Protein AF-A0AAW4WME4-F1 (afdb_monomer_lite)

Secondary structure (DSSP, 8-state):
--HHHHHHHHHHHHHHHHHHHHHTTSS-HHHHHHHHHHHHHHH-HHHHHHH-

pLDDT: mean 88.46, std 11.83, range [47.03, 98.06]

Radius of gyration: 11.72 Å; chains: 1; bounding box: 27×19×31 Å

Sequence (52 aa):
MMEGGANEVRYKIAEFLLKRMHEDKLLTEEEWEKIRVLNVKTFSPELAKVYL

InterPro domains:
  IPR046749 SHOCT-like domain [PF20612] (6-51)

Organism: NCBI:txid2981794

Foldseek 3Di:
DPLLVVLVVVLVVQLVVLVVCVVVVVDDPVRSVVVNLVSCVPSPVPVNVVPD

Structure (mmCIF, N/CA/C/O backbone):
data_AF-A0AAW4WME4-F1
#
_entry.id   AF-A0AAW4WME4-F1
#
loop_
_atom_site.group_PDB
_atom_site.id
_atom_site.type_symbol
_atom_site.label_atom_id
_atom_site.label_alt_id
_atom_site.label_comp_id
_atom_site.label_asym_id
_atom_site.label_entity_id
_atom_site.label_seq_id
_atom_site.pdbx_PDB_ins_code
_atom_site.Cartn_x
_atom_site.Cartn_y
_atom_site.Cartn_z
_atom_site.occupancy
_atom_site.B_iso_or_equiv
_atom_site.auth_seq_id
_atom_site.auth_comp_id
_atom_site.auth_asym_id
_atom_site.auth_atom_id
_atom_site.pdbx_PDB_model_num
ATOM 1 N N . MET A 1 1 ? 14.961 -5.404 -23.841 1.00 47.03 1 MET A N 1
ATOM 2 C CA . MET A 1 1 ? 14.584 -4.832 -22.532 1.00 47.03 1 MET A CA 1
ATOM 3 C C . MET A 1 1 ? 13.067 -4.671 -22.519 1.00 47.03 1 MET A C 1
ATOM 5 O O . MET A 1 1 ? 12.562 -3.759 -23.152 1.00 47.03 1 MET A O 1
ATOM 9 N N . MET A 1 2 ? 12.347 -5.631 -21.929 1.00 50.50 2 MET A N 1
ATOM 10 C CA . MET A 1 2 ? 10.869 -5.699 -21.869 1.00 50.50 2 MET A CA 1
ATOM 11 C C . MET A 1 2 ? 10.366 -5.689 -20.407 1.00 50.50 2 MET A C 1
ATOM 13 O O . MET A 1 2 ? 9.277 -6.167 -20.114 1.00 50.50 2 MET A O 1
ATOM 17 N N . GLU A 1 3 ? 11.156 -5.182 -19.455 1.00 59.62 3 GLU A N 1
ATOM 18 C CA . GLU A 1 3 ? 10.782 -5.225 -18.030 1.00 59.62 3 GLU A CA 1
ATOM 19 C C . GLU A 1 3 ? 9.741 -4.165 -17.632 1.00 59.62 3 GLU A C 1
ATOM 21 O O . GLU A 1 3 ? 8.947 -4.414 -16.726 1.00 59.62 3 GLU A O 1
ATOM 26 N N . GLY A 1 4 ? 9.677 -3.029 -18.340 1.00 62.88 4 GLY A N 1
ATOM 27 C CA . GLY A 1 4 ? 8.767 -1.919 -18.016 1.00 62.88 4 GLY A CA 1
ATOM 28 C C . GLY A 1 4 ? 7.284 -2.299 -18.073 1.00 62.88 4 GLY A C 1
ATOM 29 O O . GLY A 1 4 ? 6.566 -2.126 -17.094 1.00 62.88 4 GLY A O 1
ATOM 30 N N . GLY A 1 5 ? 6.835 -2.926 -19.168 1.00 71.88 5 GLY A N 1
ATOM 31 C CA . GLY A 1 5 ? 5.426 -3.318 -19.316 1.00 71.88 5 GLY A CA 1
ATOM 32 C C . GLY A 1 5 ? 4.976 -4.378 -18.303 1.00 71.88 5 GLY A C 1
ATOM 33 O O . GLY A 1 5 ? 3.854 -4.337 -17.805 1.00 71.88 5 GLY A O 1
ATOM 34 N N . ALA A 1 6 ? 5.864 -5.306 -17.933 1.00 81.88 6 ALA A N 1
ATOM 35 C CA . ALA A 1 6 ? 5.555 -6.314 -16.923 1.00 81.88 6 ALA A CA 1
ATOM 36 C C . ALA A 1 6 ? 5.464 -5.708 -15.507 1.00 81.88 6 ALA A C 1
ATOM 38 O O . ALA A 1 6 ? 4.640 -6.149 -14.705 1.00 81.88 6 ALA A O 1
ATOM 39 N N . ASN A 1 7 ? 6.276 -4.688 -15.203 1.00 85.06 7 ASN A N 1
ATOM 40 C CA . ASN A 1 7 ? 6.205 -3.949 -13.941 1.00 85.06 7 ASN A CA 1
ATOM 41 C C . ASN A 1 7 ? 4.948 -3.084 -13.835 1.00 85.06 7 ASN A C 1
ATOM 43 O O . ASN A 1 7 ? 4.333 -3.075 -12.774 1.00 85.06 7 ASN A O 1
ATOM 47 N N . GLU A 1 8 ? 4.507 -2.442 -14.918 1.00 85.38 8 GLU A N 1
ATOM 48 C CA . GLU A 1 8 ? 3.250 -1.682 -14.925 1.00 85.38 8 GLU A CA 1
ATOM 49 C C . GLU A 1 8 ? 2.031 -2.567 -14.638 1.00 85.38 8 GLU A C 1
ATOM 51 O O . GLU A 1 8 ? 1.160 -2.198 -13.849 1.00 85.38 8 GLU A O 1
ATOM 56 N N . VAL A 1 9 ? 1.975 -3.761 -15.240 1.00 90.44 9 VAL A N 1
ATOM 57 C CA . VAL A 1 9 ? 0.893 -4.722 -14.974 1.00 90.44 9 VAL A CA 1
ATOM 58 C C . VAL A 1 9 ? 0.927 -5.178 -13.514 1.00 90.44 9 VAL A C 1
ATOM 60 O O . VAL A 1 9 ? -0.108 -5.173 -12.849 1.00 90.44 9 VAL A O 1
ATOM 63 N N . ARG A 1 10 ? 2.112 -5.517 -12.985 1.00 91.12 10 ARG A N 1
ATOM 64 C CA . ARG A 1 10 ? 2.276 -5.888 -11.569 1.00 91.12 10 ARG A CA 1
ATOM 65 C C . ARG A 1 10 ? 1.884 -4.755 -10.623 1.00 91.12 10 ARG A C 1
ATOM 67 O O . ARG A 1 10 ? 1.184 -5.020 -9.651 1.00 91.12 10 ARG A O 1
ATOM 74 N N . TYR A 1 11 ? 2.276 -3.518 -10.929 1.00 91.38 11 TYR A N 1
ATOM 75 C CA . TYR A 1 11 ? 1.902 -2.334 -10.158 1.00 91.38 11 TYR A CA 1
ATOM 76 C C . TYR A 1 11 ? 0.382 -2.186 -10.082 1.00 91.38 11 TYR A C 1
ATOM 78 O O . TYR A 1 11 ? -0.164 -2.119 -8.985 1.00 91.38 11 TYR A O 1
ATOM 86 N N . LYS A 1 12 ? -0.313 -2.219 -11.227 1.00 92.19 12 LYS A N 1
ATOM 87 C CA . LYS A 1 12 ? -1.778 -2.076 -11.269 1.00 92.19 12 LYS A CA 1
ATOM 88 C C . LYS A 1 12 ? -2.496 -3.184 -10.500 1.00 92.19 12 LYS A C 1
ATOM 90 O O . LYS A 1 12 ? -3.482 -2.915 -9.822 1.00 92.19 12 LYS A O 1
ATOM 95 N N . ILE A 1 13 ? -1.999 -4.420 -10.577 1.00 94.69 13 ILE A N 1
ATOM 96 C CA . ILE A 1 13 ? -2.552 -5.540 -9.802 1.00 94.69 13 ILE A CA 1
ATOM 97 C C . ILE A 1 13 ? -2.328 -5.315 -8.300 1.00 94.69 13 ILE A C 1
ATOM 99 O O . ILE A 1 13 ? -3.266 -5.462 -7.518 1.00 94.69 13 ILE A O 1
ATOM 103 N N . ALA A 1 14 ? -1.116 -4.933 -7.893 1.00 94.75 14 ALA A N 1
ATOM 104 C CA . ALA A 1 14 ? -0.790 -4.674 -6.492 1.00 94.75 14 ALA A CA 1
ATOM 105 C C . ALA A 1 14 ? -1.603 -3.500 -5.917 1.00 94.75 14 ALA A C 1
ATOM 107 O O . ALA A 1 14 ? -2.116 -3.598 -4.805 1.00 94.75 14 ALA A O 1
ATOM 108 N N . GLU A 1 15 ? -1.770 -2.420 -6.682 1.00 94.62 15 GLU A N 1
ATOM 109 C CA . GLU A 1 15 ? -2.592 -1.261 -6.322 1.00 94.62 15 GLU A CA 1
ATOM 110 C C . GLU A 1 15 ? -4.072 -1.641 -6.170 1.00 94.62 15 GLU A C 1
ATOM 112 O O . GLU A 1 15 ? -4.700 -1.289 -5.170 1.00 94.62 15 GLU A O 1
ATOM 117 N N . PHE A 1 16 ? -4.618 -2.417 -7.114 1.00 96.25 16 PHE A N 1
ATOM 118 C CA . PHE A 1 16 ? -5.999 -2.898 -7.057 1.00 96.25 16 PHE A CA 1
ATOM 119 C C . PHE A 1 16 ? -6.261 -3.762 -5.816 1.00 96.25 16 PHE A C 1
ATOM 121 O O . PHE A 1 16 ? -7.229 -3.528 -5.090 1.00 96.25 16 PHE A O 1
ATOM 128 N N . LEU A 1 17 ? -5.387 -4.737 -5.548 1.00 97.31 17 LEU A N 1
ATOM 129 C CA . LEU A 1 17 ? -5.513 -5.615 -4.382 1.00 97.31 17 LEU A CA 1
ATOM 130 C C . LEU A 1 17 ? -5.395 -4.827 -3.076 1.00 97.31 17 LEU A C 1
ATOM 132 O O . LEU A 1 17 ? -6.221 -4.999 -2.182 1.00 97.31 17 LEU A O 1
ATOM 136 N N . LEU A 1 18 ? -4.418 -3.923 -2.985 1.00 96.88 18 LEU A N 1
ATOM 137 C CA . LEU A 1 18 ? -4.211 -3.089 -1.805 1.00 96.88 18 LEU A CA 1
ATOM 138 C C . LEU A 1 18 ? -5.431 -2.203 -1.514 1.00 96.88 18 LEU A C 1
ATOM 140 O O . LEU A 1 18 ? -5.854 -2.091 -0.363 1.00 96.88 18 LEU A O 1
AT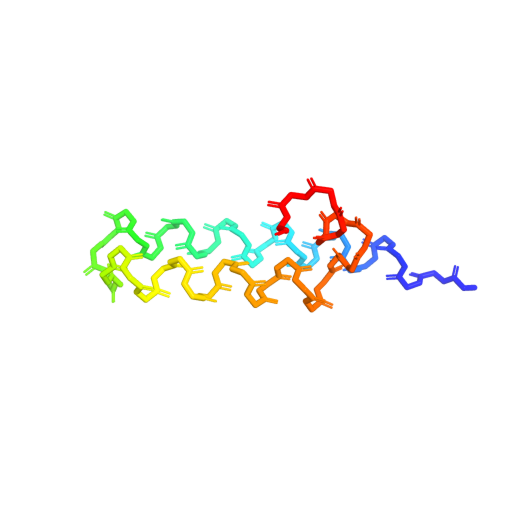OM 144 N N . LYS A 1 19 ? -6.032 -1.607 -2.552 1.00 96.62 19 LYS A N 1
ATOM 145 C CA . LYS A 1 19 ? -7.273 -0.835 -2.419 1.00 96.62 19 LYS A CA 1
ATOM 146 C C . LYS A 1 19 ? -8.417 -1.700 -1.887 1.00 96.62 19 LYS A C 1
ATOM 148 O O . LYS A 1 19 ? -9.090 -1.288 -0.946 1.00 96.62 19 LYS A O 1
ATOM 153 N N . ARG A 1 20 ? -8.599 -2.910 -2.427 1.00 98.06 20 ARG A N 1
ATOM 154 C CA . ARG A 1 20 ? -9.648 -3.832 -1.969 1.00 98.06 20 ARG A CA 1
ATOM 155 C C . ARG A 1 20 ? -9.462 -4.231 -0.503 1.00 98.06 20 ARG A C 1
ATOM 157 O O . ARG A 1 20 ? -10.430 -4.233 0.247 1.00 98.06 20 ARG A O 1
ATOM 164 N N . MET A 1 21 ? -8.226 -4.507 -0.082 1.00 97.50 21 MET A N 1
ATOM 165 C CA . MET A 1 21 ? -7.906 -4.836 1.313 1.00 97.50 21 MET A CA 1
ATOM 166 C C . MET A 1 21 ? -8.252 -3.695 2.277 1.00 97.50 21 MET A C 1
ATOM 168 O O . MET A 1 21 ? -8.746 -3.951 3.374 1.00 97.50 21 MET A O 1
ATOM 172 N N . HIS A 1 22 ? -8.026 -2.444 1.870 1.00 97.31 22 HIS A N 1
ATOM 173 C CA . HIS A 1 22 ? -8.408 -1.280 2.665 1.00 97.31 22 HIS A CA 1
ATOM 174 C C . HIS A 1 22 ? -9.929 -1.094 2.734 1.00 97.31 22 HIS A C 1
ATOM 176 O O . HIS A 1 22 ? -10.480 -0.914 3.817 1.00 97.31 22 HIS A O 1
ATOM 182 N N . GLU A 1 23 ? -10.626 -1.219 1.601 1.00 97.25 23 GLU A N 1
ATOM 183 C CA . GLU A 1 23 ? -12.095 -1.157 1.547 1.00 97.25 23 GLU A CA 1
ATOM 184 C C . GLU A 1 23 ? -12.758 -2.240 2.411 1.00 97.25 23 GLU A C 1
ATOM 186 O O . GLU A 1 23 ? -13.763 -1.979 3.073 1.00 97.25 23 GLU A O 1
ATOM 191 N N . ASP A 1 24 ? -12.163 -3.435 2.457 1.00 98.06 24 ASP A N 1
ATOM 192 C CA . ASP A 1 24 ? -12.601 -4.549 3.304 1.00 98.06 24 ASP A CA 1
ATOM 193 C C . ASP A 1 24 ? -12.152 -4.415 4.773 1.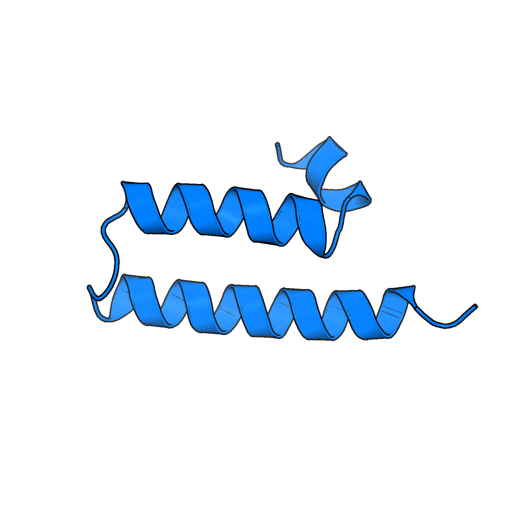00 98.06 24 ASP A C 1
ATOM 195 O O . ASP A 1 24 ? -12.403 -5.311 5.579 1.00 98.06 24 ASP A O 1
ATOM 199 N N . LYS A 1 25 ? -11.525 -3.289 5.147 1.00 97.06 25 LYS A N 1
ATOM 200 C CA . LYS A 1 25 ? -11.043 -2.974 6.504 1.00 97.06 25 LYS A CA 1
ATOM 201 C C . LYS A 1 25 ? -10.041 -3.993 7.060 1.00 97.06 25 LYS A C 1
ATOM 203 O O . LYS A 1 25 ? -9.938 -4.162 8.274 1.00 97.06 25 LYS A O 1
ATOM 208 N N . LEU A 1 26 ? -9.296 -4.663 6.178 1.00 97.94 26 LEU A N 1
ATOM 209 C CA . LEU A 1 26 ? -8.206 -5.574 6.551 1.00 97.94 26 LEU A CA 1
ATOM 210 C C . LEU A 1 26 ? -6.925 -4.824 6.926 1.00 97.94 26 LEU A C 1
ATOM 212 O O . LEU A 1 26 ? -6.037 -5.403 7.544 1.00 97.94 26 LEU A O 1
ATOM 216 N N . LEU A 1 27 ? -6.828 -3.560 6.519 1.00 97.56 27 LEU A N 1
ATOM 217 C CA . LEU A 1 27 ? -5.721 -2.662 6.806 1.00 97.56 27 LEU A CA 1
ATOM 218 C C . LEU A 1 27 ? -6.281 -1.384 7.413 1.00 97.56 27 LEU A C 1
ATOM 220 O O . LEU A 1 27 ? -7.322 -0.884 6.978 1.00 97.56 27 LEU A O 1
ATOM 224 N N . THR A 1 28 ? -5.569 -0.837 8.387 1.00 97.19 28 THR A N 1
ATOM 225 C CA . THR A 1 28 ? -5.775 0.551 8.800 1.00 97.19 28 THR A CA 1
ATOM 226 C C . THR A 1 28 ? -5.324 1.509 7.694 1.00 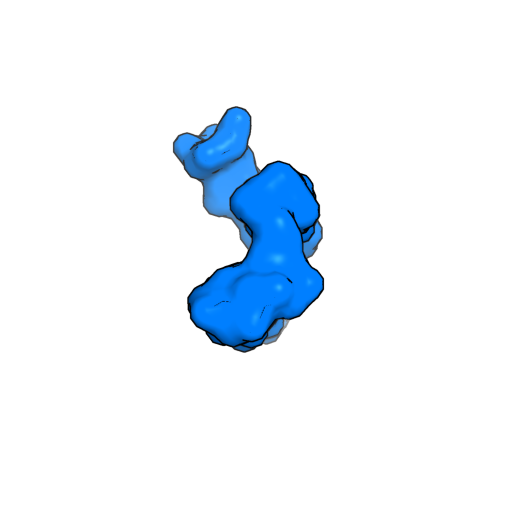97.19 28 THR A C 1
ATOM 228 O O . THR A 1 28 ? -4.523 1.142 6.832 1.00 97.19 28 THR A O 1
ATOM 231 N N . GLU A 1 29 ? -5.791 2.759 7.742 1.00 96.25 29 GLU A N 1
ATOM 232 C CA . GLU A 1 29 ? -5.338 3.815 6.823 1.00 96.25 29 GLU A CA 1
ATOM 233 C C . GLU A 1 29 ? -3.803 3.960 6.850 1.00 96.25 29 GLU A C 1
ATOM 235 O O . GLU A 1 2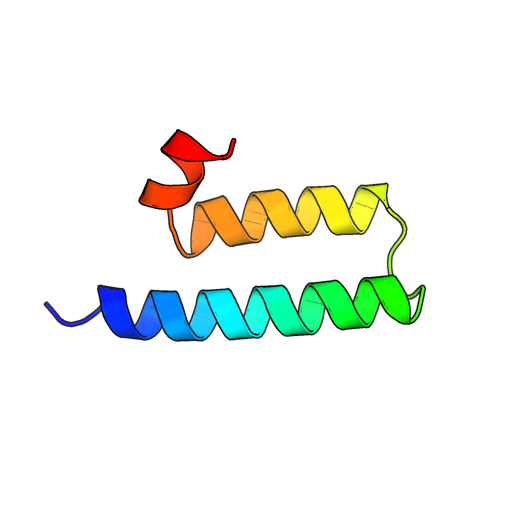9 ? -3.162 4.087 5.810 1.00 96.25 29 GLU A O 1
ATOM 240 N N . GLU A 1 30 ? -3.192 3.861 8.038 1.00 97.31 30 GLU A N 1
ATOM 241 C CA . GLU A 1 30 ? -1.738 3.962 8.207 1.00 97.31 30 GLU A CA 1
ATOM 242 C C . GLU A 1 30 ? -0.989 2.801 7.533 1.00 97.31 30 GLU A C 1
ATOM 244 O O . GLU A 1 30 ? 0.0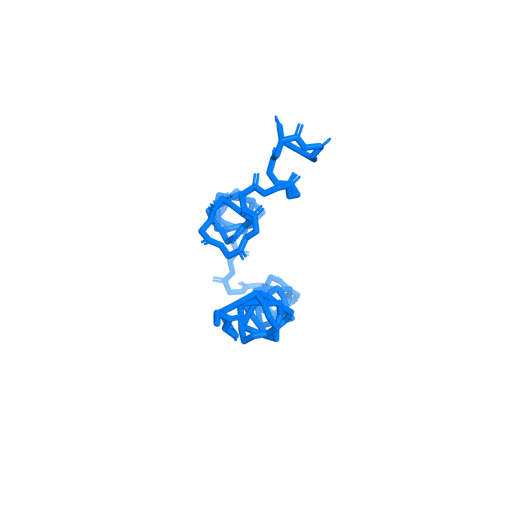22 3.010 6.857 1.00 97.31 30 GLU A O 1
ATOM 249 N N . GLU A 1 31 ? -1.462 1.566 7.708 1.00 97.62 31 GLU A N 1
ATOM 250 C CA . GLU A 1 31 ? -0.867 0.391 7.063 1.00 97.62 31 GLU A CA 1
ATOM 251 C C . GLU A 1 31 ? -1.048 0.443 5.546 1.00 97.62 31 GLU A C 1
ATOM 253 O O . GLU A 1 31 ? -0.102 0.177 4.800 1.00 97.62 31 GLU A O 1
ATOM 258 N N . TRP A 1 32 ? -2.236 0.835 5.085 1.00 96.69 32 TRP A N 1
ATOM 259 C CA . TRP A 1 32 ? -2.534 1.000 3.668 1.00 96.69 32 TRP A CA 1
ATOM 260 C C . TRP A 1 32 ? -1.611 2.031 3.008 1.00 96.69 32 TRP A C 1
ATOM 262 O O . TRP A 1 32 ? -0.990 1.730 1.985 1.00 96.69 32 TRP A O 1
ATOM 272 N N . GLU A 1 33 ? -1.445 3.205 3.624 1.00 96.12 33 GLU A N 1
ATOM 273 C CA . GLU A 1 33 ? -0.555 4.270 3.153 1.00 96.12 33 GLU A CA 1
ATOM 274 C C . GLU A 1 33 ? 0.897 3.782 3.036 1.00 96.12 33 GLU A C 1
ATOM 276 O O . GLU A 1 33 ? 1.527 3.930 1.984 1.00 96.12 33 GLU A O 1
ATOM 281 N N . LYS A 1 34 ? 1.425 3.129 4.083 1.00 96.62 34 LYS A N 1
ATOM 282 C CA . LYS A 1 34 ? 2.801 2.599 4.083 1.00 96.62 34 LYS A CA 1
ATOM 283 C C . LYS A 1 34 ? 3.025 1.605 2.945 1.00 96.62 34 LYS A C 1
ATOM 285 O O . LYS A 1 34 ? 4.047 1.682 2.259 1.00 96.62 34 LYS A O 1
ATOM 290 N N . ILE A 1 35 ? 2.078 0.693 2.718 1.00 96.00 35 ILE A N 1
ATOM 291 C CA . ILE A 1 35 ? 2.185 -0.300 1.641 1.00 96.00 35 ILE A CA 1
ATOM 292 C C . ILE A 1 35 ? 2.036 0.372 0.270 1.00 96.00 35 ILE A C 1
ATOM 294 O O . ILE A 1 35 ? 2.767 0.013 -0.655 1.00 96.00 35 ILE A O 1
ATOM 298 N N . ARG A 1 36 ? 1.174 1.390 0.122 1.00 94.62 36 ARG A N 1
ATOM 299 C CA . ARG A 1 36 ? 1.031 2.130 -1.144 1.00 94.62 36 ARG A CA 1
ATOM 300 C C . ARG A 1 36 ? 2.345 2.795 -1.540 1.00 94.62 36 ARG A C 1
ATOM 302 O O . ARG A 1 36 ? 2.796 2.638 -2.674 1.00 94.62 36 ARG A O 1
ATOM 309 N N . VAL A 1 37 ? 2.985 3.485 -0.597 1.00 93.88 37 VAL A N 1
ATOM 310 C CA . VAL A 1 37 ? 4.284 4.140 -0.805 1.00 93.88 37 VAL A CA 1
ATOM 311 C C . VAL A 1 37 ? 5.351 3.127 -1.230 1.00 93.88 37 VAL A C 1
ATOM 313 O O . VAL A 1 37 ? 6.129 3.402 -2.145 1.00 93.88 37 VAL A O 1
ATOM 316 N N . LEU A 1 38 ? 5.382 1.946 -0.603 1.00 94.12 38 LEU A N 1
ATOM 317 C CA . LEU A 1 38 ? 6.303 0.872 -0.984 1.00 94.12 38 LEU A CA 1
ATOM 318 C C . LEU A 1 38 ? 6.013 0.345 -2.396 1.00 94.12 38 LEU A C 1
ATOM 320 O O . LEU A 1 38 ? 6.937 0.260 -3.200 1.00 94.12 38 LEU A O 1
ATOM 324 N N . ASN A 1 39 ? 4.750 0.077 -2.737 1.00 91.94 39 ASN A N 1
ATOM 325 C CA . ASN A 1 39 ? 4.361 -0.413 -4.063 1.00 91.94 39 ASN A CA 1
ATOM 326 C C . ASN A 1 39 ? 4.791 0.543 -5.185 1.00 91.94 39 ASN A C 1
ATOM 328 O O . ASN A 1 39 ? 5.348 0.095 -6.190 1.00 91.94 39 ASN A O 1
ATOM 332 N N . VAL A 1 40 ? 4.582 1.852 -5.008 1.00 89.88 40 VAL A N 1
ATOM 333 C CA . VAL A 1 40 ? 5.013 2.865 -5.985 1.00 89.88 40 VAL A CA 1
ATOM 334 C C . VAL A 1 40 ? 6.537 2.848 -6.133 1.00 89.88 40 VAL A C 1
ATOM 336 O O . VAL A 1 40 ? 7.038 2.739 -7.249 1.00 89.88 40 VAL A O 1
ATOM 339 N N . LYS A 1 41 ? 7.290 2.857 -5.023 1.00 90.06 41 LYS A N 1
ATOM 340 C CA . LYS A 1 41 ? 8.765 2.813 -5.050 1.00 90.06 41 LYS A CA 1
ATOM 341 C C . LYS A 1 41 ? 9.323 1.537 -5.687 1.00 90.06 41 LYS A C 1
ATOM 343 O O . LYS A 1 41 ? 10.363 1.598 -6.335 1.00 90.06 41 LYS A O 1
ATOM 348 N 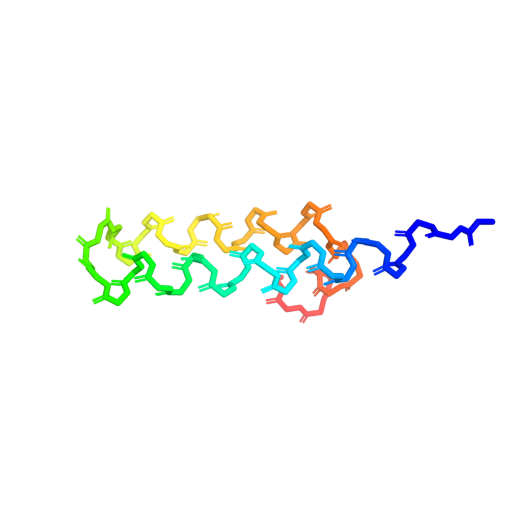N . THR A 1 42 ? 8.662 0.397 -5.494 1.00 88.50 42 THR A N 1
ATOM 349 C CA . THR A 1 42 ? 9.127 -0.905 -5.989 1.00 88.50 42 THR A CA 1
ATOM 350 C C . THR A 1 42 ? 8.821 -1.111 -7.467 1.00 88.50 42 THR A C 1
ATOM 352 O O . THR A 1 42 ? 9.691 -1.565 -8.206 1.00 88.50 42 THR A O 1
ATOM 355 N N . PHE A 1 43 ? 7.597 -0.813 -7.905 1.00 85.31 43 PHE A N 1
ATOM 356 C CA . PHE A 1 43 ? 7.153 -1.178 -9.252 1.00 85.31 43 PHE A CA 1
ATOM 357 C C . PHE A 1 43 ? 7.184 -0.022 -10.250 1.00 85.31 43 PHE A C 1
ATOM 359 O O . PHE A 1 43 ? 7.221 -0.280 -11.452 1.00 85.31 43 PHE A O 1
ATOM 366 N N . SER A 1 44 ? 7.193 1.231 -9.786 1.00 82.81 44 SER A N 1
ATOM 367 C CA . SER A 1 44 ? 7.348 2.395 -10.660 1.00 82.81 44 SER A CA 1
ATOM 368 C C . SER A 1 44 ? 8.183 3.502 -10.002 1.00 82.81 44 SER A C 1
ATOM 370 O O . SER A 1 44 ? 7.653 4.520 -9.546 1.00 82.81 44 SER A O 1
ATOM 372 N N . PRO A 1 45 ? 9.518 3.331 -9.966 1.00 83.75 45 PRO A N 1
ATOM 373 C CA . PRO A 1 45 ? 10.440 4.347 -9.463 1.00 83.75 45 PRO A CA 1
ATOM 374 C C . PRO A 1 45 ? 10.287 5.712 -10.150 1.00 83.75 45 PRO A C 1
ATOM 376 O O . PRO A 1 45 ? 10.564 6.745 -9.546 1.00 83.75 45 PRO A O 1
ATOM 379 N N . GLU A 1 46 ? 9.851 5.741 -11.410 1.00 85.19 46 GLU A N 1
ATOM 380 C CA . GLU A 1 46 ? 9.567 6.968 -12.152 1.00 85.19 46 GLU A CA 1
ATOM 381 C C . GLU A 1 46 ? 8.337 7.689 -11.596 1.00 85.19 46 GLU A C 1
ATOM 383 O O . GLU A 1 46 ? 8.413 8.890 -11.343 1.00 85.19 46 GLU A O 1
ATOM 388 N N . LEU A 1 47 ? 7.237 6.970 -11.335 1.00 80.25 47 LEU A N 1
ATOM 389 C CA . LEU A 1 47 ? 6.061 7.544 -10.671 1.00 80.25 47 LEU A CA 1
ATOM 390 C C . LEU A 1 47 ? 6.390 7.969 -9.238 1.00 80.25 47 LEU A C 1
ATOM 392 O O . LEU A 1 47 ? 5.918 9.012 -8.793 1.00 80.25 47 LEU A O 1
ATOM 396 N N . ALA A 1 48 ? 7.253 7.224 -8.542 1.00 84.44 48 ALA A N 1
ATOM 397 C CA . ALA A 1 48 ? 7.709 7.588 -7.204 1.00 84.44 48 ALA A CA 1
ATOM 398 C C . ALA A 1 48 ? 8.363 8.976 -7.164 1.00 84.44 48 ALA A C 1
ATOM 400 O O . ALA A 1 48 ? 8.202 9.672 -6.178 1.00 84.44 48 ALA A O 1
ATOM 401 N N . LYS A 1 49 ? 9.053 9.409 -8.227 1.00 85.31 49 LYS A N 1
ATOM 402 C CA . LYS A 1 49 ? 9.658 10.754 -8.294 1.00 85.31 49 LYS A CA 1
ATOM 403 C C . LYS A 1 49 ? 8.642 11.885 -8.478 1.00 85.31 49 LYS A C 1
ATOM 405 O O . LYS A 1 49 ? 9.003 13.044 -8.309 1.00 85.31 49 LYS A O 1
ATOM 410 N N . VAL A 1 50 ? 7.425 11.566 -8.917 1.00 84.06 50 VAL A N 1
ATOM 411 C CA . VAL A 1 50 ? 6.381 12.548 -9.247 1.00 84.06 50 VAL A CA 1
ATOM 412 C C . VAL A 1 50 ? 5.326 12.627 -8.145 1.00 84.06 50 VAL A C 1
ATOM 414 O O . VAL A 1 50 ? 4.812 13.707 -7.869 1.00 84.06 50 VAL A O 1
ATOM 417 N N . TYR A 1 51 ? 4.992 11.488 -7.537 1.00 72.75 51 TYR A N 1
ATOM 418 C CA . TYR A 1 51 ? 3.863 11.350 -6.615 1.00 72.75 51 TYR A CA 1
ATOM 419 C C . TYR A 1 51 ? 4.254 11.233 -5.134 1.00 72.75 51 TYR A C 1
ATOM 421 O O . TYR A 1 51 ? 3.359 11.285 -4.290 1.00 72.75 51 TYR A O 1
ATOM 429 N N . LEU A 1 52 ? 5.541 11.050 -4.814 1.00 78.25 52 LEU A N 1
ATOM 430 C CA . LEU A 1 52 ? 6.074 10.918 -3.450 1.00 78.25 52 LEU A CA 1
ATOM 431 C C . LEU A 1 52 ? 7.207 11.919 -3.213 1.00 78.25 52 LEU A C 1
ATOM 433 O O . LEU A 1 52 ? 7.328 12.364 -2.051 1.00 78.25 52 LEU A O 1
#